Protein AF-A0A453D5Q7-F1 (afdb_monomer)

pLDDT: mean 86.21, std 5.84, range [71.75, 94.62]

Sequence (56 aa):
MKLVHRNLARNGPGSAKLLPEEEDDLWHAYNLIAVGDSLQAVTVRESSERFCFWRT

Solvent-accessible surface area (backbone atoms only — not comparable to full-atom values): 3626 Å² total; per-residue (Å²): 9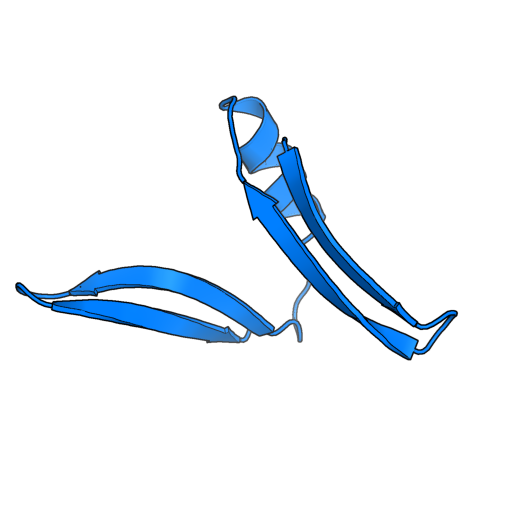8,45,80,77,43,79,48,73,44,92,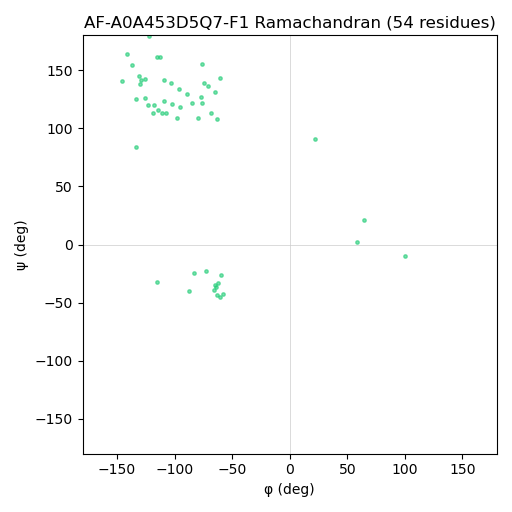97,51,81,60,52,73,42,75,44,73,80,50,75,70,28,55,59,55,49,58,75,70,60,54,79,77,42,80,45,80,46,83,42,81,52,90,100,39,82,41,78,42,77,45,75,84

Structure (mmCIF, N/CA/C/O backbone):
data_AF-A0A453D5Q7-F1
#
_entry.id   AF-A0A453D5Q7-F1
#
loop_
_atom_site.group_PDB
_atom_site.id
_atom_site.type_symbol
_atom_site.label_atom_id
_atom_site.label_alt_id
_atom_site.label_comp_id
_atom_site.label_asym_id
_atom_site.label_entity_id
_atom_site.label_seq_id
_atom_site.pdbx_PDB_ins_code
_atom_site.Cartn_x
_atom_site.Cartn_y
_atom_site.Cartn_z
_atom_site.occupancy
_atom_site.B_iso_or_equiv
_atom_site.auth_seq_id
_atom_site.auth_comp_id
_atom_site.auth_asym_id
_atom_site.auth_atom_id
_atom_site.pdbx_PDB_model_num
ATOM 1 N N . MET A 1 1 ? -7.419 7.144 4.316 1.00 84.56 1 MET A N 1
ATOM 2 C CA . MET A 1 1 ? -6.286 6.209 4.128 1.00 84.56 1 MET A CA 1
ATOM 3 C C . MET A 1 1 ? -5.031 6.818 4.699 1.00 84.56 1 MET A C 1
ATOM 5 O O . MET A 1 1 ? -4.632 7.901 4.275 1.00 84.56 1 MET A O 1
ATOM 9 N N . LYS A 1 2 ? -4.345 6.095 5.580 1.00 88.88 2 LYS A N 1
ATOM 10 C CA . LYS A 1 2 ? -3.075 6.536 6.152 1.00 88.88 2 LYS A CA 1
ATOM 11 C C . LYS A 1 2 ? -1.891 5.833 5.496 1.00 88.88 2 LYS A C 1
ATOM 13 O O . LYS A 1 2 ? -1.756 4.612 5.552 1.00 88.88 2 LYS A O 1
ATOM 18 N N . LEU A 1 3 ? -0.987 6.617 4.909 1.00 89.81 3 LEU A N 1
ATOM 19 C CA . LEU A 1 3 ? 0.292 6.125 4.398 1.00 89.81 3 LEU A CA 1
ATOM 20 C C . LEU A 1 3 ? 1.283 5.971 5.557 1.00 89.81 3 LEU A C 1
ATOM 22 O O . LEU A 1 3 ? 1.760 6.957 6.114 1.00 89.81 3 LEU A O 1
ATOM 26 N N . VAL A 1 4 ? 1.590 4.728 5.921 1.00 90.94 4 VAL A N 1
ATOM 27 C CA . VAL A 1 4 ? 2.481 4.395 7.044 1.00 90.94 4 VAL A CA 1
ATOM 28 C C . VAL A 1 4 ? 3.938 4.349 6.595 1.00 90.94 4 VAL A C 1
ATOM 30 O O . VAL A 1 4 ? 4.833 4.791 7.310 1.00 90.94 4 VAL A O 1
ATOM 33 N N . HIS A 1 5 ? 4.187 3.803 5.406 1.00 88.81 5 HIS A N 1
ATOM 34 C CA . HIS A 1 5 ? 5.527 3.698 4.844 1.00 88.81 5 HIS A CA 1
ATOM 35 C C . HIS A 1 5 ? 5.481 3.861 3.331 1.00 88.81 5 HIS A C 1
ATOM 37 O O . HIS A 1 5 ? 4.583 3.331 2.677 1.00 88.81 5 HIS A O 1
ATOM 43 N N . ARG A 1 6 ? 6.473 4.561 2.780 1.00 89.62 6 ARG A N 1
ATOM 44 C CA . ARG A 1 6 ? 6.665 4.707 1.338 1.00 89.62 6 ARG A CA 1
ATOM 45 C C . ARG A 1 6 ? 8.123 4.456 0.992 1.00 89.62 6 ARG A C 1
ATOM 47 O O . ARG A 1 6 ? 9.010 5.122 1.520 1.00 89.62 6 ARG A O 1
ATOM 54 N N . ASN A 1 7 ? 8.349 3.528 0.082 1.00 87.62 7 ASN A N 1
ATOM 55 C CA . ASN A 1 7 ? 9.640 3.287 -0.528 1.00 87.62 7 ASN A CA 1
ATOM 56 C C . ASN A 1 7 ? 9.415 3.163 -2.033 1.00 87.62 7 ASN A C 1
ATOM 58 O O . ASN A 1 7 ? 9.191 2.078 -2.555 1.00 87.62 7 ASN A O 1
ATOM 62 N N . LEU A 1 8 ? 9.361 4.308 -2.710 1.00 86.12 8 LEU A N 1
ATOM 63 C CA . LEU A 1 8 ? 9.066 4.393 -4.135 1.00 86.12 8 LEU A CA 1
ATOM 64 C C . LEU A 1 8 ? 10.334 4.840 -4.860 1.00 86.12 8 LEU A C 1
ATOM 66 O O . LEU A 1 8 ? 10.785 5.974 -4.682 1.00 86.12 8 LEU A O 1
ATOM 70 N N . ALA A 1 9 ? 10.914 3.958 -5.673 1.00 86.69 9 ALA A N 1
ATOM 71 C CA . ALA A 1 9 ? 11.991 4.333 -6.576 1.00 86.69 9 ALA A CA 1
ATOM 72 C C . ALA A 1 9 ? 11.420 5.132 -7.759 1.00 86.69 9 ALA A C 1
ATOM 74 O O . ALA A 1 9 ? 10.373 4.788 -8.307 1.00 86.69 9 ALA A O 1
ATOM 75 N N . ARG A 1 10 ? 12.109 6.197 -8.191 1.00 77.25 10 ARG A N 1
ATOM 76 C CA . ARG A 1 10 ? 11.722 6.942 -9.403 1.00 77.25 10 ARG A CA 1
ATOM 77 C C . ARG A 1 10 ? 11.832 6.005 -10.612 1.00 77.25 10 ARG A C 1
ATOM 79 O O . ARG A 1 10 ? 12.941 5.678 -11.016 1.00 77.25 10 ARG A O 1
ATOM 86 N N . ASN A 1 11 ? 10.688 5.598 -11.165 1.00 77.38 11 ASN A N 1
ATOM 87 C CA . ASN A 1 11 ? 10.548 4.655 -12.288 1.00 77.38 11 ASN A CA 1
ATOM 88 C C . ASN A 1 11 ? 11.038 3.222 -12.005 1.00 77.38 11 ASN A C 1
ATOM 90 O O . ASN A 1 11 ? 11.354 2.488 -12.938 1.00 77.38 11 ASN A O 1
ATOM 94 N N . GLY A 1 12 ? 11.128 2.832 -10.734 1.00 78.38 12 GLY A N 1
ATOM 95 C CA . GLY A 1 12 ? 11.545 1.492 -10.331 1.00 78.38 12 GLY A CA 1
ATOM 96 C C . GLY A 1 12 ? 10.488 0.786 -9.483 1.00 78.38 12 GLY A C 1
ATOM 97 O O . GLY A 1 12 ? 9.447 1.372 -9.179 1.00 78.38 12 GLY A O 1
ATOM 98 N N . PRO A 1 13 ? 10.755 -0.462 -9.068 1.00 83.44 13 PRO A N 1
ATOM 99 C CA . PRO A 1 13 ? 9.906 -1.154 -8.113 1.00 83.44 13 PRO A CA 1
ATOM 100 C 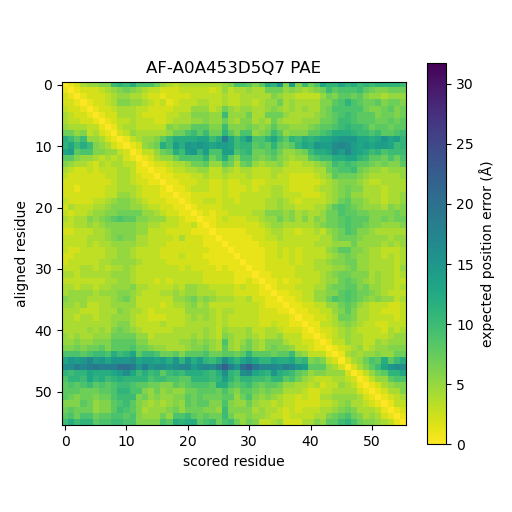C . PRO A 1 13 ? 9.856 -0.371 -6.799 1.00 83.44 13 PRO A C 1
ATOM 102 O O . PRO A 1 13 ? 10.848 0.216 -6.358 1.00 83.44 13 PRO A O 1
ATOM 105 N N . GLY A 1 14 ? 8.687 -0.367 -6.174 1.00 88.88 14 GLY A N 1
ATOM 106 C CA . GLY A 1 14 ? 8.469 0.291 -4.900 1.00 88.88 14 GLY A CA 1
ATOM 107 C C . GLY A 1 14 ? 7.550 -0.522 -4.006 1.00 88.88 14 GLY A C 1
ATOM 108 O O . GLY A 1 14 ? 6.864 -1.436 -4.457 1.00 88.88 14 GLY A O 1
ATOM 109 N N . SER A 1 15 ? 7.545 -0.183 -2.726 1.00 88.56 15 SER A N 1
ATOM 110 C CA . SER A 1 15 ? 6.610 -0.715 -1.747 1.00 88.56 15 SER A CA 1
ATOM 111 C C . SER A 1 15 ? 5.953 0.423 -0.976 1.00 88.56 15 SER A C 1
ATOM 113 O O . SER A 1 15 ? 6.573 1.437 -0.638 1.00 88.56 15 SER A O 1
ATOM 115 N N . ALA A 1 16 ? 4.664 0.262 -0.700 1.00 90.69 16 ALA A N 1
ATOM 116 C CA . ALA A 1 16 ? 3.898 1.176 0.129 1.00 90.69 16 ALA A CA 1
ATOM 117 C C . ALA A 1 16 ? 3.141 0.374 1.187 1.00 90.69 16 ALA A C 1
ATOM 119 O O . ALA A 1 16 ? 2.587 -0.685 0.900 1.00 90.69 16 ALA A O 1
ATOM 120 N N . LYS A 1 17 ? 3.124 0.885 2.419 1.00 91.38 17 LYS A N 1
ATOM 121 C CA . LYS A 1 17 ? 2.299 0.351 3.503 1.00 91.38 17 LYS A CA 1
ATOM 122 C C . LYS A 1 17 ? 1.163 1.325 3.762 1.00 91.38 17 LYS A C 1
ATOM 124 O O . LYS A 1 17 ? 1.405 2.443 4.224 1.00 91.38 17 LYS A O 1
ATOM 129 N N . LEU A 1 18 ? -0.051 0.884 3.465 1.00 90.69 18 LEU A N 1
ATOM 130 C CA . LEU A 1 18 ? -1.283 1.646 3.627 1.00 90.69 18 LEU A CA 1
ATOM 131 C C . LEU A 1 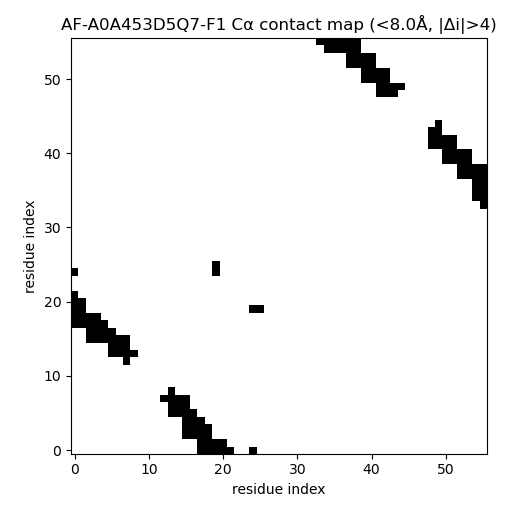18 ? -2.093 1.054 4.782 1.00 90.69 18 LEU A C 1
ATOM 133 O O . LEU A 1 18 ? -2.120 -0.163 4.963 1.00 90.69 18 LEU A O 1
ATOM 137 N N . LEU A 1 19 ? -2.727 1.921 5.566 1.00 91.81 19 LEU A N 1
ATOM 138 C CA . LEU A 1 19 ? -3.696 1.552 6.589 1.00 91.81 19 LEU A CA 1
ATOM 139 C C . LEU A 1 19 ? -5.041 2.207 6.224 1.00 91.81 19 LEU A C 1
ATOM 141 O O . LEU A 1 19 ? -5.110 3.440 6.213 1.00 91.81 19 LEU A O 1
ATOM 145 N N . PRO A 1 20 ? -6.074 1.425 5.873 1.00 90.94 20 PRO A N 1
ATOM 146 C CA . PRO A 1 20 ? -7.416 1.963 5.678 1.00 90.94 20 PRO A CA 1
ATOM 147 C C . PRO A 1 20 ? -8.016 2.371 7.032 1.00 90.94 20 PRO A C 1
ATOM 149 O O . PRO A 1 20 ? -7.866 1.646 8.015 1.00 90.94 20 PRO A O 1
ATOM 152 N N . GLU A 1 21 ? -8.653 3.539 7.081 1.00 92.25 21 GLU A N 1
ATOM 153 C CA . GLU A 1 21 ? -9.332 4.096 8.264 1.00 92.25 21 GLU A CA 1
ATOM 154 C C . GLU A 1 21 ? -10.848 4.225 8.029 1.00 92.25 21 GLU A C 1
ATOM 156 O O . GLU A 1 21 ? -11.624 4.025 8.958 1.00 92.25 21 GLU A O 1
ATOM 161 N N . GLU A 1 22 ? -11.257 4.488 6.785 1.00 94.62 22 GLU A N 1
ATOM 162 C CA . GLU A 1 22 ? -12.651 4.668 6.348 1.00 94.62 22 GLU A CA 1
ATOM 163 C C . GLU A 1 22 ? -13.069 3.551 5.367 1.00 94.62 22 GLU A C 1
ATOM 165 O O . GLU A 1 22 ? -12.218 2.918 4.742 1.00 94.62 22 GLU A O 1
ATOM 170 N N . GLU A 1 23 ? -14.370 3.321 5.159 1.00 89.75 23 GLU A N 1
ATOM 171 C CA . GLU A 1 23 ? -14.843 2.334 4.164 1.00 89.75 23 GLU A CA 1
ATOM 172 C C . GLU A 1 23 ? -14.466 2.729 2.727 1.00 89.75 23 GLU A C 1
ATOM 174 O O . GLU A 1 23 ? -14.055 1.878 1.933 1.00 89.75 23 GLU A O 1
ATOM 179 N N . ASP A 1 24 ? -14.500 4.028 2.417 1.00 91.69 24 ASP A N 1
ATOM 180 C CA . ASP A 1 24 ? -14.092 4.568 1.116 1.00 91.69 24 ASP A CA 1
ATOM 181 C C . ASP A 1 24 ? -12.631 4.240 0.784 1.00 91.69 24 ASP A C 1
ATOM 183 O O . ASP A 1 24 ? -12.255 4.117 -0.383 1.00 91.69 24 ASP A O 1
ATOM 187 N N . ASP A 1 25 ? -11.779 4.036 1.789 1.00 91.56 25 ASP A N 1
ATOM 188 C CA . ASP A 1 25 ? -10.393 3.639 1.570 1.00 91.56 25 ASP A CA 1
ATOM 189 C C . ASP A 1 25 ? -10.290 2.277 0.884 1.00 91.56 25 ASP A C 1
ATOM 191 O O . ASP A 1 25 ? -9.395 2.064 0.072 1.00 91.56 25 ASP A O 1
ATOM 195 N N . LEU A 1 26 ? -11.212 1.350 1.145 1.00 89.88 26 LEU A N 1
ATOM 196 C CA . LEU A 1 26 ? -11.197 0.043 0.488 1.00 89.88 26 LEU A CA 1
ATOM 197 C C . LEU A 1 26 ? -11.435 0.174 -1.020 1.00 89.88 26 LEU A C 1
ATOM 199 O O . LEU A 1 26 ? -10.801 -0.534 -1.805 1.00 89.88 26 LEU A O 1
ATOM 203 N N . TRP A 1 27 ? -12.272 1.130 -1.434 1.00 91.31 27 TRP A N 1
ATOM 204 C CA . TRP A 1 27 ? -12.472 1.445 -2.848 1.00 91.31 27 TRP A CA 1
ATOM 205 C C . TRP A 1 27 ? -11.188 1.970 -3.498 1.00 91.31 27 TRP A C 1
ATOM 207 O O . TRP A 1 27 ? -10.796 1.538 -4.583 1.00 91.31 27 TRP A O 1
A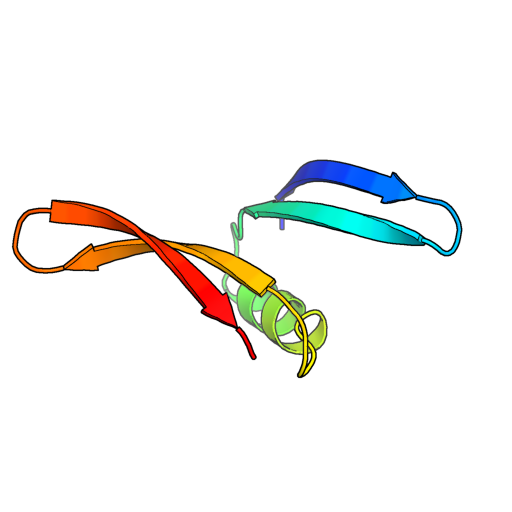TOM 217 N N . HIS A 1 28 ? -10.477 2.865 -2.812 1.00 90.00 28 HIS A N 1
ATOM 218 C CA . HIS A 1 28 ? -9.190 3.369 -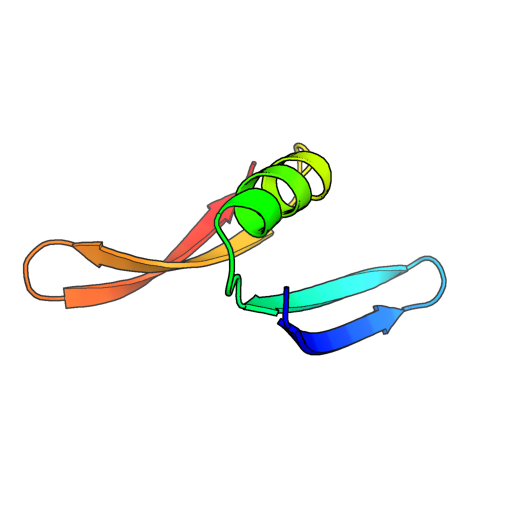3.288 1.00 90.00 28 HIS A CA 1
ATOM 219 C C . HIS A 1 28 ? -8.127 2.260 -3.332 1.00 90.00 28 HIS A C 1
ATOM 221 O O . HIS A 1 28 ? -7.369 2.192 -4.296 1.00 90.00 28 HIS A O 1
ATOM 227 N N . ALA A 1 29 ? -8.097 1.358 -2.344 1.00 90.88 29 ALA A N 1
ATOM 228 C CA . ALA A 1 29 ? -7.185 0.213 -2.322 1.00 90.88 29 ALA A CA 1
ATOM 229 C C . ALA A 1 29 ? -7.407 -0.703 -3.528 1.00 90.88 29 ALA A C 1
ATOM 231 O O . ALA A 1 29 ? -6.443 -1.088 -4.183 1.00 90.88 29 ALA A O 1
ATOM 232 N N . TYR A 1 30 ? -8.669 -1.003 -3.846 1.00 90.12 30 TYR A N 1
ATOM 233 C CA . TYR A 1 30 ? -9.030 -1.830 -4.994 1.00 90.12 30 TYR A CA 1
ATOM 234 C C . TYR A 1 30 ? -8.495 -1.253 -6.311 1.00 90.12 30 TYR A C 1
ATOM 236 O O . TYR A 1 30 ? -7.938 -1.985 -7.120 1.00 90.12 30 TYR A O 1
ATOM 244 N N . ASN A 1 31 ? -8.592 0.066 -6.494 1.00 91.56 31 ASN A N 1
ATOM 245 C CA . ASN A 1 31 ? -8.100 0.734 -7.702 1.00 91.56 31 ASN A CA 1
ATOM 246 C C . ASN A 1 31 ? -6.565 0.814 -7.789 1.00 91.56 31 ASN A C 1
ATOM 248 O O . ASN A 1 31 ? -6.028 0.991 -8.880 1.00 91.56 31 ASN A O 1
ATOM 252 N N . LEU A 1 32 ? -5.857 0.729 -6.659 1.00 89.06 32 LEU A N 1
ATOM 253 C CA . LEU A 1 32 ? -4.391 0.772 -6.616 1.00 89.06 32 LEU A CA 1
ATOM 254 C C . LEU A 1 32 ? -3.742 -0.585 -6.902 1.00 89.06 32 LEU A C 1
ATOM 256 O O . LEU A 1 32 ? -2.581 -0.624 -7.298 1.00 89.06 32 LEU A O 1
ATOM 260 N N . ILE A 1 33 ? -4.461 -1.679 -6.660 1.00 89.94 33 ILE A N 1
ATOM 261 C CA . ILE A 1 33 ? -3.952 -3.041 -6.813 1.00 89.94 33 ILE A CA 1
ATOM 262 C C . ILE A 1 33 ? -4.112 -3.477 -8.272 1.00 89.94 33 ILE A C 1
ATOM 264 O O . ILE A 1 33 ? -5.229 -3.540 -8.783 1.00 89.94 33 ILE A O 1
ATOM 268 N N . ALA A 1 34 ? -3.009 -3.841 -8.929 1.00 89.94 34 ALA A N 1
ATOM 269 C CA . ALA A 1 34 ? -3.015 -4.381 -10.284 1.00 89.94 34 ALA A CA 1
ATOM 270 C C . ALA A 1 34 ? -2.583 -5.857 -10.317 1.00 89.94 34 ALA A C 1
ATOM 272 O O . ALA A 1 34 ? -1.962 -6.373 -9.390 1.00 89.94 34 ALA A O 1
ATOM 273 N N . VAL A 1 35 ? -2.916 -6.560 -11.404 1.00 90.81 35 VAL A N 1
ATOM 274 C CA . VAL A 1 35 ? -2.432 -7.929 -11.662 1.00 90.81 35 VAL A CA 1
ATOM 275 C C . VAL A 1 35 ? -0.913 -7.902 -11.848 1.00 90.81 35 VAL A C 1
ATOM 277 O O . VAL A 1 35 ? -0.400 -7.096 -12.624 1.00 90.81 35 VAL A O 1
ATOM 280 N N . GLY A 1 36 ? -0.196 -8.789 -11.159 1.00 88.62 36 GLY A N 1
ATOM 281 C CA . GLY A 1 36 ? 1.266 -8.837 -11.119 1.00 88.62 36 GLY A CA 1
ATOM 282 C C . GLY A 1 36 ? 1.885 -8.219 -9.863 1.00 88.62 36 GLY A C 1
ATOM 283 O O . GLY A 1 36 ? 3.081 -8.420 -9.622 1.00 88.62 36 GLY A O 1
ATOM 284 N N . ASP A 1 37 ? 1.096 -7.529 -9.038 1.00 88.31 37 ASP A N 1
ATOM 285 C CA . ASP A 1 37 ? 1.555 -6.976 -7.769 1.00 88.31 37 ASP A CA 1
ATOM 286 C C . ASP A 1 37 ? 1.681 -8.055 -6.684 1.00 88.31 37 ASP A C 1
ATOM 288 O O . ASP A 1 37 ? 1.072 -9.126 -6.711 1.00 88.31 37 ASP A O 1
ATOM 292 N N . SER A 1 38 ? 2.533 -7.780 -5.697 1.00 89.81 38 SER A N 1
ATOM 293 C CA . SER A 1 38 ? 2.688 -8.621 -4.509 1.00 89.81 38 SER A CA 1
ATOM 294 C C . SER A 1 38 ? 2.225 -7.850 -3.281 1.00 89.81 38 SER A C 1
ATOM 296 O O . SER A 1 38 ? 2.821 -6.843 -2.903 1.00 89.81 38 SER A O 1
ATOM 298 N N . LEU A 1 39 ? 1.160 -8.335 -2.652 1.00 90.62 39 LEU A N 1
ATOM 299 C CA . LEU A 1 39 ? 0.538 -7.746 -1.478 1.00 90.62 39 LEU A CA 1
ATOM 300 C C . LEU A 1 39 ? 0.921 -8.526 -0.227 1.00 90.62 39 LEU A C 1
ATOM 302 O O . LEU A 1 39 ? 0.926 -9.755 -0.219 1.00 90.62 39 LEU A O 1
ATOM 306 N N . GLN A 1 40 ? 1.192 -7.803 0.855 1.00 89.75 40 GLN A N 1
ATOM 307 C CA . GLN A 1 40 ? 1.414 -8.381 2.173 1.00 89.75 40 GLN A CA 1
ATOM 308 C C . GLN A 1 40 ? 0.345 -7.863 3.130 1.00 89.75 40 GLN A C 1
ATOM 310 O O . GLN A 1 40 ? 0.257 -6.661 3.378 1.00 89.75 40 GLN A O 1
ATOM 315 N N . ALA A 1 41 ? -0.437 -8.774 3.701 1.00 89.19 41 ALA A N 1
ATOM 316 C CA . ALA A 1 41 ? -1.455 -8.449 4.693 1.00 89.19 41 ALA A CA 1
ATOM 317 C C . ALA A 1 41 ? -1.434 -9.459 5.842 1.00 89.19 41 ALA A C 1
ATOM 319 O O . ALA A 1 41 ? -1.000 -10.603 5.680 1.00 89.19 41 ALA A O 1
ATOM 320 N N . VAL A 1 42 ? -1.892 -9.036 7.019 1.00 85.88 42 VAL A N 1
ATOM 321 C CA . VAL A 1 42 ? -2.114 -9.958 8.138 1.00 85.88 42 VAL A CA 1
ATOM 322 C C . VAL A 1 42 ? -3.406 -10.711 7.868 1.00 85.88 42 VAL A C 1
ATOM 324 O O . VAL A 1 42 ? -4.444 -10.108 7.612 1.00 85.88 42 VAL A O 1
ATOM 327 N N . THR A 1 43 ? -3.335 -12.034 7.924 1.00 86.25 43 THR A N 1
ATOM 328 C CA . THR A 1 43 ? -4.508 -12.903 7.840 1.00 86.25 43 THR A CA 1
ATOM 329 C C . THR A 1 43 ? -4.527 -13.825 9.044 1.00 86.25 43 THR A C 1
ATOM 331 O O . THR A 1 43 ? -3.481 -14.319 9.472 1.00 86.25 43 THR A O 1
ATOM 334 N N . VAL A 1 44 ? -5.719 -14.080 9.567 1.00 85.44 44 VAL A N 1
ATOM 335 C CA . VAL A 1 44 ? -5.938 -15.063 10.625 1.00 85.44 44 VAL A CA 1
ATOM 336 C C . VAL A 1 44 ? -6.359 -16.369 9.953 1.00 85.44 44 VAL A C 1
ATOM 338 O O . VAL A 1 44 ? -7.380 -16.409 9.268 1.00 85.44 44 VAL A O 1
ATOM 341 N N . ARG A 1 45 ? -5.573 -17.438 10.119 1.00 81.81 45 ARG A N 1
ATOM 342 C CA . ARG A 1 45 ? -5.979 -18.810 9.7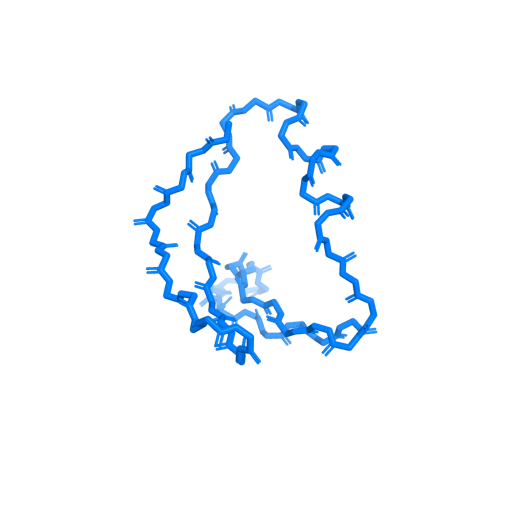64 1.00 81.81 45 ARG A CA 1
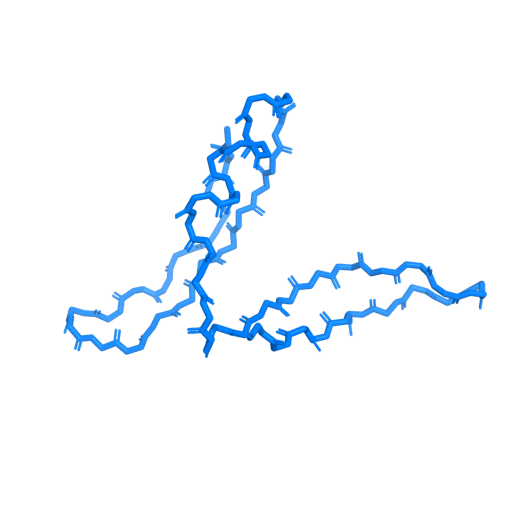ATOM 343 C C . ARG A 1 45 ? -5.798 -19.687 10.990 1.00 81.81 45 ARG A C 1
ATOM 345 O O . ARG A 1 45 ? -4.705 -19.668 11.547 1.00 81.81 45 ARG A O 1
ATOM 352 N N . GLU A 1 46 ? -6.858 -20.399 11.386 1.00 74.06 46 GLU A N 1
ATOM 353 C CA . GLU A 1 46 ? -6.944 -21.286 12.564 1.00 74.06 46 GLU A CA 1
ATOM 354 C C . GLU A 1 46 ? -5.909 -20.976 13.651 1.00 74.06 46 GLU A C 1
ATOM 356 O O . GLU A 1 46 ? -4.779 -21.464 13.628 1.00 74.06 46 GLU A O 1
ATOM 361 N N . SER A 1 47 ? -6.302 -20.111 14.587 1.00 71.75 47 SER A N 1
ATOM 362 C CA . SER A 1 47 ? -5.525 -19.754 15.783 1.00 71.75 47 SER A CA 1
ATOM 363 C C . SER A 1 47 ? -4.128 -19.157 15.533 1.00 71.75 47 SER A C 1
ATOM 365 O O . SER A 1 47 ? -3.427 -18.863 16.497 1.00 71.75 47 SER A O 1
ATOM 367 N N . SER A 1 48 ? -3.705 -18.958 14.277 1.00 72.12 48 SER A N 1
ATOM 368 C CA . SER A 1 48 ? -2.397 -18.406 13.917 1.00 72.12 48 SER A CA 1
ATOM 369 C C . SER A 1 48 ? -2.535 -17.152 13.053 1.00 72.12 48 SER A C 1
ATOM 371 O O . SER A 1 48 ? -3.085 -17.174 11.949 1.00 72.12 48 SER A O 1
ATOM 373 N N . GLU A 1 49 ? -2.010 -16.037 13.556 1.00 76.50 49 GLU A N 1
ATOM 374 C CA . GLU A 1 49 ? -1.798 -14.832 12.761 1.00 76.50 49 GLU A CA 1
ATOM 375 C C . GLU A 1 49 ? -0.567 -15.045 11.882 1.00 76.50 49 GLU A C 1
ATOM 377 O O . GLU A 1 49 ? 0.531 -15.321 12.372 1.00 76.50 49 GLU A O 1
ATOM 382 N N . ARG A 1 50 ? -0.737 -14.941 10.563 1.00 77.88 50 ARG A N 1
ATOM 383 C CA . ARG A 1 50 ? 0.380 -14.997 9.617 1.00 77.88 50 ARG A CA 1
ATOM 384 C C . ARG A 1 50 ? 0.293 -13.850 8.634 1.00 77.88 50 ARG A C 1
ATOM 386 O O . ARG A 1 50 ? -0.787 -13.474 8.176 1.00 77.88 50 ARG A O 1
ATOM 393 N N . PHE A 1 51 ? 1.462 -13.347 8.256 1.00 78.81 51 PHE A N 1
ATOM 394 C CA . PHE A 1 51 ? 1.582 -12.513 7.072 1.00 78.81 51 PHE A CA 1
ATOM 395 C C . PHE A 1 51 ? 1.333 -13.383 5.845 1.00 78.81 51 PHE A C 1
ATOM 397 O O . PHE A 1 51 ? 2.107 -14.293 5.548 1.00 78.81 51 PHE A O 1
ATOM 404 N N . CYS A 1 52 ? 0.231 -13.119 5.154 1.00 76.69 52 CYS A N 1
ATOM 405 C CA . CYS A 1 52 ? -0.040 -13.719 3.865 1.00 76.69 52 CYS A CA 1
ATOM 406 C C . CYS A 1 52 ? 0.566 -12.833 2.784 1.00 76.69 52 CYS A C 1
ATOM 408 O O . CYS A 1 52 ? 0.345 -11.620 2.767 1.00 76.69 52 CYS A O 1
ATOM 410 N N . PHE A 1 53 ? 1.327 -13.462 1.896 1.00 79.88 53 PHE A N 1
ATOM 411 C CA . PHE A 1 53 ? 1.796 -12.847 0.668 1.00 79.88 53 PHE A CA 1
ATOM 412 C C . PHE A 1 53 ? 0.865 -13.289 -0.455 1.00 79.88 53 PHE A C 1
ATOM 414 O O . PHE A 1 53 ? 0.851 -14.462 -0.828 1.00 79.88 53 PHE A O 1
ATOM 421 N N . TRP A 1 54 ? 0.061 -12.354 -0.946 1.00 78.25 54 TRP A N 1
ATOM 422 C CA . TRP A 1 54 ? -0.801 -12.546 -2.102 1.00 78.25 54 TRP A CA 1
ATOM 423 C C . TRP A 1 54 ? -0.103 -12.023 -3.345 1.00 78.25 54 TRP A C 1
ATOM 425 O O . TRP A 1 54 ? 0.445 -10.925 -3.335 1.00 78.25 54 TRP A O 1
ATOM 435 N N . ARG A 1 55 ? -0.140 -12.806 -4.418 1.00 81.69 55 ARG A N 1
ATOM 436 C CA . ARG A 1 55 ? 0.228 -12.345 -5.752 1.00 81.69 55 ARG A CA 1
ATOM 437 C C . ARG A 1 55 ? -1.055 -12.260 -6.566 1.00 81.69 55 ARG A C 1
ATOM 439 O O . ARG A 1 55 ? -1.784 -13.251 -6.619 1.00 81.69 55 ARG A O 1
ATOM 446 N N . THR A 1 56 ? -1.338 -11.081 -7.104 1.00 78.81 56 THR A N 1
ATOM 447 C CA . THR A 1 56 ? -2.437 -10.843 -8.047 1.00 78.81 56 THR A CA 1
ATOM 448 C C . THR A 1 56 ? -2.036 -11.271 -9.446 1.00 78.81 56 THR A C 1
ATOM 450 O O . THR A 1 56 ? -2.930 -11.755 -10.166 1.00 78.81 56 THR A O 1
#

Secondary structure (DSSP, 8-state):
-EEEEEEE-TTS-EEEEEE--SHHHHHHHHHH--TT-EEEEEEEETTEEEEEEEE-

Nearest PDB structures (foldseek):
  7xi6-assembly1_B  TM=3.471E-01  e=2.252E-01  Saccharolobus solfataricus
  7xi6-assembly1_A  TM=3.389E-01  e=4.446E-01  Saccharolobus solfataricus
  3o27-assembly1_A  TM=3.380E-01  e=1.512E+00  Saccharolobus islandicus
  3o27-assembly1_B  TM=3.363E-01  e=1.413E+00  Saccharolobus islandicus

Mean predicted aligned error: 5.22 Å

Radius of gyration: 12.77 Å; Cα contact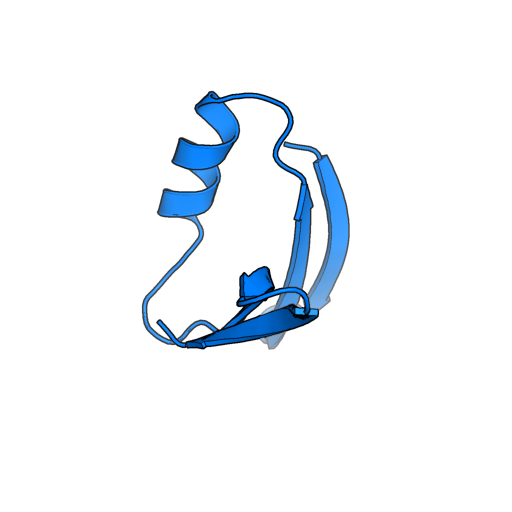s (8 Å, |Δi|>4): 69; chains: 1; bounding box: 27×28×28 Å

Foldseek 3Di:
DDWPDWADDDPDDIDTDDDDDDPVVVVVVVVVDDQQDWDWDWDDDDVDTDTDIDHD

InterPro domains:
  IPR004405 Pelota [PTHR10853] (1-47)
  IPR038069 Pelota/DOM34, N-terminal domain [G3DSA:2.30.30.870] (1-51)
  IPR038069 Pelota/DOM34, N-terminal domain [SSF159065] (1-48)
  IPR058547 Pelota, N-terminal domain [PF26356] (1-48)

Organism: Aegilops tauschii subsp. strangulata (NCBI:txid200361)